Protein AF-A0AAD9CEV9-F1 (afdb_monomer_lite)

Structure (mmCIF, N/CA/C/O backbone):
data_AF-A0AAD9CEV9-F1
#
_entry.id   AF-A0AAD9CEV9-F1
#
loop_
_atom_site.group_PDB
_atom_site.id
_atom_site.type_symbol
_atom_site.label_atom_id
_atom_site.label_alt_id
_atom_site.label_comp_id
_atom_site.label_asym_id
_atom_site.label_entity_id
_atom_site.label_seq_id
_atom_site.pdbx_PDB_ins_code
_atom_site.Cartn_x
_atom_site.Cartn_y
_atom_site.Cartn_z
_atom_site.occupancy
_atom_site.B_iso_or_equiv
_atom_site.auth_seq_id
_atom_site.auth_comp_id
_atom_site.auth_asym_id
_atom_site.auth_atom_id
_atom_site.pdbx_PDB_model_num
ATOM 1 N N . MET A 1 1 ? -46.296 -20.263 58.937 1.00 62.56 1 MET A N 1
ATOM 2 C CA . MET A 1 1 ? -46.284 -18.843 58.508 1.00 62.56 1 MET A CA 1
ATOM 3 C C . MET A 1 1 ? -44.926 -18.162 58.720 1.00 62.56 1 MET A C 1
ATOM 5 O O . MET A 1 1 ? -44.489 -17.453 57.826 1.00 62.56 1 MET A O 1
ATOM 9 N N . SER A 1 2 ? -44.220 -18.401 59.837 1.00 79.50 2 SER A N 1
ATOM 10 C CA . SER A 1 2 ? -42.884 -17.821 60.096 1.00 79.50 2 SER A CA 1
ATOM 11 C C . SER A 1 2 ? -41.770 -18.334 59.169 1.00 79.50 2 SER A C 1
ATOM 13 O O . SER A 1 2 ? -40.916 -17.547 58.775 1.00 79.50 2 SER A O 1
ATOM 15 N N . LEU A 1 3 ? -41.793 -19.620 58.792 1.00 87.88 3 LEU A N 1
ATOM 16 C CA . LEU A 1 3 ? -40.789 -20.231 57.905 1.00 87.88 3 LEU A CA 1
ATOM 17 C C . LEU A 1 3 ? -40.817 -19.615 56.494 1.00 87.88 3 LEU A C 1
ATOM 19 O O . LEU A 1 3 ? -39.802 -19.140 56.002 1.00 87.88 3 LEU A O 1
ATOM 23 N N . ILE A 1 4 ? -42.018 -19.500 55.920 1.00 89.75 4 ILE A N 1
ATOM 24 C CA . ILE A 1 4 ? -42.266 -18.912 54.592 1.00 89.75 4 ILE A CA 1
ATOM 25 C C . ILE A 1 4 ? -41.776 -17.457 54.527 1.00 89.75 4 ILE A C 1
ATOM 27 O O . ILE A 1 4 ? -41.160 -17.037 53.553 1.00 89.75 4 ILE A O 1
ATOM 31 N N . LEU A 1 5 ? -42.004 -16.670 55.586 1.00 89.75 5 LEU A N 1
ATOM 32 C CA . LEU A 1 5 ? -41.514 -15.288 55.663 1.00 89.75 5 LEU A CA 1
ATOM 33 C C . LEU A 1 5 ? -39.988 -15.192 55.777 1.00 89.75 5 LEU A C 1
ATOM 35 O O . LEU A 1 5 ? -39.426 -14.144 55.452 1.00 89.75 5 LEU A O 1
ATOM 39 N N . LYS A 1 6 ? -39.323 -16.237 56.278 1.00 92.44 6 LYS A N 1
ATOM 40 C CA . LYS A 1 6 ? -37.865 -16.303 56.378 1.00 92.44 6 LYS A CA 1
ATOM 41 C C . LYS A 1 6 ? -37.255 -16.651 55.020 1.00 92.44 6 LYS A C 1
ATOM 43 O O . LYS A 1 6 ? -36.423 -15.889 54.539 1.00 92.44 6 LYS A O 1
ATOM 48 N N . GLU A 1 7 ? -37.776 -17.685 54.363 1.00 92.94 7 GLU A N 1
ATOM 49 C CA . GLU A 1 7 ? -37.382 -18.092 53.007 1.00 92.94 7 GLU A CA 1
ATOM 50 C C . GLU A 1 7 ? -37.596 -16.968 51.985 1.00 92.94 7 GLU A C 1
ATOM 52 O O . GLU A 1 7 ? -36.703 -16.661 51.202 1.00 92.94 7 GLU A O 1
ATOM 57 N N . LEU A 1 8 ? -38.731 -16.259 52.041 1.00 92.00 8 LEU A N 1
ATOM 58 C CA . LEU A 1 8 ? -38.992 -15.116 51.157 1.00 92.00 8 LEU A CA 1
ATOM 59 C C . LEU A 1 8 ? -37.981 -13.973 51.363 1.00 92.00 8 LEU A C 1
ATOM 61 O O . LEU A 1 8 ? -37.654 -13.238 50.429 1.00 92.00 8 LEU A O 1
ATOM 65 N N . ARG A 1 9 ? -37.499 -13.795 52.598 1.00 92.31 9 ARG A N 1
ATOM 66 C CA . ARG A 1 9 ? -36.530 -12.752 52.956 1.00 92.31 9 ARG A CA 1
ATOM 67 C C . ARG A 1 9 ? -35.122 -13.124 52.497 1.00 92.31 9 ARG A C 1
ATOM 69 O O . ARG A 1 9 ? -34.417 -12.250 52.000 1.00 92.31 9 ARG A O 1
ATOM 76 N N . GLU A 1 10 ? -34.750 -14.394 52.634 1.00 93.19 10 GLU A N 1
ATOM 77 C CA . GLU A 1 10 ? -33.502 -14.957 52.105 1.00 93.19 10 GLU A CA 1
ATOM 78 C C . GLU A 1 10 ? -33.492 -14.888 50.576 1.00 93.19 10 GLU A C 1
ATOM 80 O O . GLU A 1 10 ? -32.616 -14.237 50.017 1.00 93.19 10 GLU A O 1
ATOM 85 N N . PHE A 1 11 ? -34.548 -15.354 49.905 1.00 94.06 11 PHE A N 1
ATOM 86 C CA . PHE A 1 11 ? -34.686 -15.257 48.450 1.00 94.06 11 PHE A CA 1
ATOM 87 C C . PHE A 1 11 ? -34.565 -13.817 47.932 1.00 94.06 11 PHE A C 1
ATOM 89 O O . PHE A 1 11 ? -33.874 -13.544 46.951 1.00 94.06 11 PHE A O 1
ATOM 96 N N . ARG A 1 12 ? -35.208 -12.851 48.605 1.00 94.38 12 ARG A N 1
ATOM 97 C CA . ARG A 1 12 ? -35.115 -11.434 48.219 1.00 94.38 12 ARG A CA 1
ATOM 98 C C . ARG A 1 12 ? -33.698 -10.880 48.416 1.00 94.38 12 ARG A C 1
ATOM 100 O O . ARG A 1 12 ? -33.264 -10.038 47.629 1.00 94.38 12 ARG A O 1
ATOM 107 N N . LYS A 1 13 ? -32.986 -11.330 49.453 1.00 94.44 13 LYS A N 1
ATOM 108 C CA . LYS A 1 13 ? -31.595 -10.945 49.718 1.00 94.44 13 LYS A CA 1
ATOM 109 C C . LYS A 1 13 ? -30.656 -11.528 48.661 1.00 94.44 13 LYS A C 1
ATOM 111 O O . LYS A 1 13 ? -29.861 -10.773 48.105 1.00 94.44 13 LYS A O 1
ATOM 116 N N . ASP A 1 14 ? -30.810 -12.808 48.345 1.00 94.81 14 ASP A N 1
ATOM 117 C CA . ASP A 1 14 ? -29.988 -13.523 47.368 1.00 94.81 14 ASP A CA 1
ATOM 118 C C . ASP A 1 14 ? -30.184 -12.948 45.962 1.00 94.81 14 ASP A C 1
ATOM 120 O O . ASP A 1 14 ? -29.207 -12.576 45.313 1.00 94.81 14 ASP A O 1
ATOM 124 N N . ASN A 1 15 ? -31.432 -12.715 45.539 1.00 95.56 15 ASN A N 1
ATOM 125 C CA . ASN A 1 15 ? -31.720 -12.018 44.280 1.00 95.56 15 ASN A CA 1
ATOM 126 C C . ASN A 1 15 ? -31.140 -10.601 44.256 1.00 95.56 15 ASN A C 1
ATOM 128 O O . ASN A 1 15 ? -30.597 -10.160 43.245 1.00 95.56 15 ASN A O 1
ATOM 132 N N . GLY A 1 16 ? -31.233 -9.865 45.367 1.00 96.00 16 GLY A N 1
ATOM 133 C CA . GLY A 1 16 ? -30.642 -8.533 45.473 1.00 96.00 16 GLY A CA 1
ATOM 134 C C . GLY A 1 16 ? -29.119 -8.548 45.323 1.00 96.00 16 GLY A C 1
ATOM 135 O O . GLY A 1 16 ? -28.544 -7.597 44.791 1.00 96.00 16 GLY A O 1
ATOM 136 N N . GLN A 1 17 ? -28.461 -9.618 45.768 1.00 96.12 17 GLN A N 1
ATOM 137 C CA . GLN A 1 17 ? -27.024 -9.806 45.621 1.00 96.12 17 GLN A CA 1
ATOM 138 C C . GLN A 1 17 ? -26.651 -10.217 44.193 1.00 96.12 17 GLN A C 1
ATOM 140 O O . GLN A 1 17 ? -25.784 -9.578 43.599 1.00 96.12 17 GLN A O 1
ATOM 145 N N . GLN A 1 18 ? -27.376 -11.168 43.601 1.00 96.38 18 GLN A N 1
ATOM 146 C CA . GLN A 1 18 ? -27.196 -11.569 42.203 1.00 96.38 18 GLN A CA 1
ATOM 147 C C . GLN A 1 18 ? -27.389 -10.393 41.238 1.00 96.38 18 GLN A C 1
ATOM 149 O O . GLN A 1 18 ? -26.570 -10.184 40.350 1.00 96.38 18 GLN A O 1
ATOM 154 N N . LEU A 1 19 ? -28.410 -9.552 41.441 1.00 96.75 19 LEU A N 1
ATOM 155 C CA . LEU A 1 19 ? -28.631 -8.362 40.611 1.00 96.75 19 LEU A CA 1
ATOM 156 C C . LEU A 1 19 ? -27.485 -7.346 40.713 1.00 96.75 19 LEU A C 1
ATOM 158 O O . LEU A 1 19 ? -27.136 -6.707 39.720 1.00 96.75 19 LEU A O 1
ATOM 162 N N . LYS A 1 20 ? -26.878 -7.187 41.896 1.00 96.88 20 LYS A N 1
ATOM 163 C CA . LYS A 1 20 ? -25.696 -6.323 42.066 1.00 96.88 20 LYS A CA 1
ATOM 164 C C . LYS A 1 20 ? -24.486 -6.880 41.325 1.00 96.88 20 LYS A C 1
ATOM 166 O O . LYS A 1 20 ? -23.736 -6.106 40.735 1.00 96.88 20 LYS A O 1
ATOM 171 N N . GLU A 1 21 ? -24.309 -8.193 41.354 1.00 97.25 21 GLU A N 1
ATOM 172 C CA . GLU A 1 21 ? -23.211 -8.875 40.678 1.00 97.25 21 GLU A CA 1
ATOM 173 C C . GLU A 1 21 ? -23.365 -8.810 39.155 1.00 97.25 21 GLU A C 1
ATOM 175 O O . GLU A 1 21 ? -22.443 -8.371 38.470 1.00 97.25 21 GLU A O 1
ATOM 180 N N . ILE A 1 22 ? -24.571 -9.065 38.639 1.00 97.25 22 ILE A N 1
ATOM 181 C CA . ILE A 1 22 ? -24.910 -8.867 37.223 1.00 97.25 22 ILE A CA 1
ATOM 182 C C . ILE A 1 22 ? -24.639 -7.419 36.803 1.00 97.25 22 ILE A C 1
ATOM 184 O O . ILE A 1 22 ? -23.994 -7.182 35.786 1.00 97.25 22 ILE A O 1
ATOM 188 N N . ARG A 1 23 ? -25.070 -6.429 37.597 1.00 97.69 23 ARG A N 1
ATOM 189 C CA . ARG A 1 23 ? -24.815 -5.011 37.292 1.00 97.69 23 ARG A CA 1
ATOM 190 C C . ARG A 1 23 ? -23.319 -4.694 37.236 1.00 97.69 23 ARG A C 1
ATOM 192 O O . ARG A 1 23 ? -22.896 -3.898 36.401 1.00 97.69 23 ARG A O 1
ATOM 199 N N . LYS A 1 24 ? -22.519 -5.299 38.116 1.00 97.69 24 LYS A N 1
ATOM 200 C CA . LYS A 1 24 ? -21.064 -5.128 38.130 1.00 97.69 24 LYS A CA 1
ATOM 201 C C . LYS A 1 24 ? -20.423 -5.717 36.873 1.00 97.69 24 LYS A C 1
ATOM 203 O O . LYS A 1 24 ? -19.608 -5.040 36.251 1.00 97.69 24 LYS A O 1
ATOM 208 N N . GLU A 1 25 ? -20.813 -6.927 36.482 1.00 97.50 25 GLU A N 1
ATOM 209 C CA . GLU A 1 25 ? -20.297 -7.569 35.269 1.00 97.50 25 GLU A CA 1
ATOM 210 C C . GLU A 1 25 ? -20.744 -6.841 33.996 1.00 97.50 25 GLU A C 1
ATOM 212 O O . GLU A 1 25 ? -19.933 -6.662 33.088 1.00 97.50 25 GLU A O 1
ATOM 217 N N . ILE A 1 26 ? -21.976 -6.321 33.949 1.00 98.00 26 ILE A N 1
ATOM 218 C CA . ILE A 1 26 ? -22.439 -5.458 32.850 1.00 98.00 26 ILE A CA 1
ATOM 219 C C . ILE A 1 26 ? -21.561 -4.212 32.747 1.00 98.00 26 ILE A C 1
ATOM 221 O O . ILE A 1 26 ? -21.052 -3.914 31.672 1.00 98.00 26 ILE A O 1
ATOM 225 N N . ASN A 1 27 ? -21.321 -3.511 33.857 1.00 97.88 27 ASN A N 1
ATOM 226 C CA . ASN A 1 27 ? -20.481 -2.313 33.843 1.00 97.88 27 ASN A CA 1
ATOM 227 C C . ASN A 1 27 ? -19.053 -2.625 33.381 1.00 97.88 27 ASN A C 1
ATOM 229 O O . ASN A 1 27 ? -18.510 -1.904 32.553 1.00 97.88 27 ASN A O 1
ATOM 233 N N . LYS A 1 28 ? -18.464 -3.719 33.874 1.00 97.94 28 LYS A N 1
ATOM 234 C CA . LYS A 1 28 ? -17.123 -4.156 33.472 1.00 97.94 28 LYS A CA 1
ATOM 235 C C . LYS A 1 28 ? -17.060 -4.481 31.980 1.00 97.94 28 LYS A C 1
ATOM 237 O O . LYS A 1 28 ? -16.103 -4.109 31.307 1.00 97.94 28 LYS A O 1
ATOM 242 N N . THR A 1 29 ? -18.072 -5.178 31.470 1.00 97.81 29 THR A N 1
ATOM 243 C CA . THR A 1 29 ? -18.182 -5.504 30.045 1.00 97.81 29 THR A CA 1
ATOM 244 C C . THR A 1 29 ? -18.325 -4.240 29.205 1.00 97.81 29 THR A C 1
ATOM 246 O O . THR A 1 29 ? -17.593 -4.087 28.235 1.00 97.81 29 THR A O 1
ATOM 249 N N . ASN A 1 30 ? -19.173 -3.298 29.621 1.00 98.00 30 ASN A N 1
ATOM 250 C CA . ASN A 1 30 ? -19.362 -2.025 28.925 1.00 98.00 30 ASN A CA 1
ATOM 251 C C . ASN A 1 30 ? -18.071 -1.203 28.859 1.00 98.00 30 ASN A C 1
ATOM 253 O O . ASN A 1 30 ? -17.765 -0.649 27.810 1.00 98.00 30 ASN A O 1
ATOM 257 N N . THR A 1 31 ? -17.285 -1.152 29.940 1.00 97.88 31 THR A N 1
ATOM 258 C CA . THR A 1 31 ? -15.985 -0.465 29.923 1.00 97.88 31 THR A CA 1
ATOM 259 C C . THR A 1 31 ? -15.031 -1.100 28.915 1.00 97.88 31 THR A C 1
ATOM 261 O O . THR A 1 31 ? -14.432 -0.392 28.115 1.00 97.88 31 THR A O 1
ATOM 264 N N . ARG A 1 32 ? -14.938 -2.435 28.894 1.00 97.94 32 ARG A N 1
ATOM 265 C CA . ARG A 1 32 ? -14.084 -3.154 27.935 1.00 97.94 32 ARG A CA 1
ATOM 266 C C . ARG A 1 32 ? -14.530 -2.959 26.487 1.00 97.94 32 ARG A C 1
ATOM 268 O O . ARG A 1 32 ? -13.683 -2.903 25.605 1.00 97.94 32 ARG A O 1
ATOM 275 N N . ILE A 1 33 ? -15.840 -2.891 26.246 1.00 98.25 33 ILE A N 1
ATOM 276 C CA . ILE A 1 33 ? -16.390 -2.613 24.914 1.00 98.25 33 ILE A CA 1
ATOM 277 C C . ILE A 1 33 ? -16.008 -1.198 24.484 1.00 98.25 33 ILE A C 1
ATOM 279 O O . ILE A 1 33 ? -15.449 -1.049 23.408 1.00 98.25 33 ILE A O 1
ATOM 283 N N . ALA A 1 34 ? -16.202 -0.193 25.340 1.00 98.12 34 ALA A N 1
ATOM 284 C CA . ALA A 1 34 ? -15.841 1.187 25.020 1.00 98.12 34 ALA A CA 1
ATOM 285 C C . ALA A 1 34 ? -14.335 1.351 24.730 1.00 98.12 34 ALA A C 1
ATOM 287 O O . ALA A 1 34 ? -13.946 2.072 23.815 1.00 98.12 34 ALA A O 1
ATOM 288 N N . GLU A 1 35 ? -13.475 0.656 25.481 1.00 97.94 35 GLU A N 1
ATOM 289 C CA . GLU A 1 35 ? -12.031 0.626 25.215 1.00 97.94 35 GLU A CA 1
ATOM 290 C C . GLU A 1 35 ? -11.707 -0.015 23.857 1.00 97.94 35 GLU A C 1
ATOM 292 O O . GLU A 1 35 ? -10.877 0.508 23.113 1.00 97.94 35 GLU A O 1
ATOM 297 N N . ALA A 1 36 ? -12.364 -1.130 23.523 1.00 98.06 36 ALA A N 1
ATOM 298 C CA . ALA A 1 36 ? -12.179 -1.806 22.243 1.00 98.06 36 ALA A CA 1
ATOM 299 C C . ALA A 1 36 ? -12.676 -0.951 21.067 1.00 98.06 36 ALA A C 1
ATOM 301 O O . ALA A 1 36 ? -11.979 -0.846 20.064 1.00 98.06 36 ALA A O 1
ATOM 302 N N . GLU A 1 37 ? -13.835 -0.303 21.204 1.00 98.12 37 GLU A N 1
ATOM 303 C CA . GLU A 1 37 ? -14.384 0.622 20.206 1.00 98.12 37 GLU A CA 1
ATOM 304 C C . GLU A 1 37 ? -13.421 1.786 19.941 1.00 98.12 37 GLU A C 1
ATOM 306 O O . GLU A 1 37 ? -13.113 2.066 18.786 1.00 98.12 37 GLU A O 1
ATOM 311 N N . GLY A 1 38 ? -12.849 2.391 20.989 1.00 98.00 38 GLY A N 1
ATOM 312 C CA . GLY A 1 38 ? -11.865 3.465 20.823 1.00 98.00 38 GLY A CA 1
ATOM 313 C C . GLY A 1 38 ? -10.562 3.009 20.151 1.00 98.00 38 GLY A C 1
ATOM 314 O O . GLY A 1 38 ? -9.970 3.749 19.366 1.00 98.00 38 GLY A O 1
ATOM 315 N N . GLN A 1 39 ? -10.107 1.780 20.418 1.00 97.50 39 GLN A N 1
ATOM 316 C CA . GLN A 1 39 ? -8.949 1.209 19.716 1.00 97.50 39 GLN A CA 1
ATOM 317 C C . GLN A 1 39 ? -9.243 0.929 18.239 1.00 97.50 39 GLN A C 1
ATOM 319 O O . GLN A 1 39 ? -8.371 1.150 17.395 1.00 97.50 39 GLN A O 1
ATOM 324 N N . ILE A 1 40 ? -10.449 0.449 17.928 1.00 98.19 40 ILE A N 1
ATOM 325 C CA . ILE A 1 40 ? -10.894 0.213 16.553 1.00 98.19 40 ILE A CA 1
ATOM 326 C C . ILE A 1 40 ? -10.931 1.537 15.793 1.00 98.19 40 ILE A C 1
ATOM 328 O O . ILE A 1 40 ? -10.268 1.639 14.768 1.00 98.19 40 ILE A O 1
ATOM 332 N N . GLU A 1 41 ? -11.576 2.570 16.337 1.00 98.12 41 GLU A N 1
ATOM 333 C CA . GLU A 1 41 ? -11.668 3.894 15.704 1.00 98.12 41 GLU A CA 1
ATOM 334 C C . GLU A 1 41 ? -10.282 4.495 15.405 1.00 98.12 41 GLU A C 1
ATOM 336 O O . GLU A 1 41 ? -10.014 4.988 14.303 1.00 98.12 41 GLU A O 1
ATOM 341 N N . ALA A 1 42 ? -9.354 4.404 16.364 1.00 97.50 42 ALA A N 1
ATOM 342 C CA . ALA A 1 42 ? -7.983 4.870 16.172 1.00 97.50 42 ALA A CA 1
ATOM 343 C C . ALA A 1 42 ? -7.250 4.087 15.069 1.00 97.50 42 ALA A C 1
ATOM 345 O O . ALA A 1 42 ? -6.508 4.674 14.277 1.00 97.50 42 ALA A O 1
ATOM 346 N N . THR A 1 43 ? -7.459 2.769 15.012 1.00 97.81 43 THR A N 1
ATOM 347 C CA . THR A 1 43 ? -6.842 1.895 14.006 1.00 97.81 43 THR A CA 1
ATOM 348 C C . THR A 1 43 ? -7.427 2.146 12.620 1.00 97.81 43 THR A C 1
ATOM 350 O O . THR A 1 43 ? -6.672 2.223 11.656 1.00 97.81 43 THR A O 1
ATOM 353 N N . GLU A 1 44 ? -8.742 2.325 12.513 1.00 98.06 44 GLU A N 1
ATOM 354 C CA . GLU A 1 44 ? -9.435 2.652 11.263 1.00 98.06 44 GLU A CA 1
ATOM 355 C C . GLU A 1 44 ? -8.971 4.000 10.707 1.00 98.06 44 GLU A C 1
ATOM 357 O O . GLU A 1 44 ? -8.650 4.101 9.525 1.00 98.06 44 GLU A O 1
ATOM 362 N N . THR A 1 45 ? -8.822 5.009 11.570 1.00 97.75 45 THR A N 1
ATOM 363 C CA . THR A 1 45 ? -8.289 6.321 11.169 1.00 97.75 45 THR A CA 1
ATOM 364 C C . THR A 1 45 ? -6.872 6.199 10.604 1.00 97.75 45 THR A C 1
ATOM 366 O O . THR A 1 45 ? -6.558 6.759 9.555 1.00 97.75 45 THR A O 1
ATOM 369 N N . TRP A 1 46 ? -6.004 5.442 11.281 1.00 97.81 46 TRP A N 1
ATOM 370 C CA . TRP A 1 46 ? -4.640 5.195 10.808 1.00 97.81 46 TRP A CA 1
ATOM 371 C C . TRP A 1 46 ? -4.603 4.409 9.501 1.00 97.81 46 TRP A C 1
ATOM 373 O O . TRP A 1 46 ? -3.786 4.711 8.631 1.00 97.81 46 TRP A O 1
ATOM 383 N N . LEU A 1 47 ? -5.476 3.410 9.363 1.00 98.19 47 LEU A N 1
ATOM 384 C CA . LEU A 1 47 ? -5.580 2.605 8.155 1.00 98.19 47 LEU A CA 1
ATOM 385 C C . LEU A 1 47 ? -5.986 3.471 6.964 1.00 98.19 47 LEU A C 1
ATOM 387 O O . LEU A 1 47 ? -5.344 3.385 5.924 1.00 98.19 47 LEU A O 1
ATOM 391 N N . GLN A 1 48 ? -6.967 4.355 7.137 1.00 97.88 48 GLN A N 1
ATOM 392 C CA . GLN A 1 48 ? -7.409 5.254 6.076 1.00 97.88 48 GLN A CA 1
ATOM 393 C C . GLN A 1 48 ? -6.281 6.184 5.603 1.00 97.88 48 GLN A C 1
ATOM 395 O O . GLN A 1 48 ? -6.033 6.298 4.404 1.00 97.88 48 GLN A O 1
ATOM 400 N N . VAL A 1 49 ? -5.528 6.781 6.533 1.00 97.88 49 VAL A N 1
ATOM 401 C CA . VAL A 1 49 ? -4.356 7.611 6.191 1.00 97.88 49 VAL A CA 1
ATOM 402 C C . VAL A 1 49 ? -3.285 6.793 5.461 1.00 97.88 49 VAL A C 1
ATOM 404 O O . VAL A 1 49 ? -2.670 7.272 4.506 1.00 97.88 49 VAL A O 1
ATOM 407 N N . ALA A 1 50 ? -3.050 5.551 5.890 1.00 97.88 50 ALA A N 1
ATOM 408 C CA . ALA A 1 50 ? -2.090 4.670 5.237 1.00 97.88 50 ALA A CA 1
ATOM 409 C C . ALA A 1 50 ? -2.535 4.286 3.815 1.00 97.88 50 ALA A C 1
ATOM 411 O O . ALA A 1 50 ? -1.709 4.281 2.903 1.00 97.88 50 ALA A O 1
ATOM 412 N N . GLU A 1 51 ? -3.821 3.997 3.607 1.00 98.12 51 GLU A N 1
ATOM 413 C CA . GLU A 1 51 ? -4.389 3.685 2.292 1.00 98.12 51 GLU A CA 1
ATOM 414 C 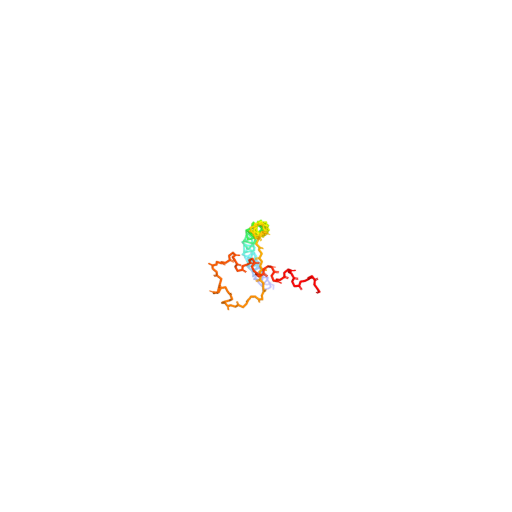C . GLU A 1 51 ? -4.276 4.864 1.320 1.00 98.12 51 GLU A C 1
ATOM 416 O O . GLU A 1 51 ? -3.885 4.674 0.162 1.00 98.12 51 GLU A O 1
ATOM 421 N N . GLU A 1 52 ? -4.547 6.085 1.786 1.00 98.12 52 GLU A N 1
ATOM 422 C CA . GLU A 1 52 ? -4.366 7.308 0.997 1.00 98.12 52 GLU A CA 1
ATOM 423 C C . GLU A 1 52 ? -2.899 7.476 0.577 1.00 98.12 52 GLU A C 1
ATOM 425 O O . GLU A 1 52 ? -2.604 7.597 -0.615 1.00 98.12 52 GLU A O 1
ATOM 430 N N . ALA A 1 53 ? -1.962 7.363 1.523 1.00 98.06 53 ALA A N 1
ATOM 431 C CA . ALA A 1 53 ? -0.533 7.476 1.238 1.00 98.06 53 ALA A CA 1
ATOM 432 C C . ALA A 1 53 ? -0.039 6.399 0.255 1.00 98.06 53 ALA A C 1
ATOM 434 O O . ALA A 1 53 ? 0.724 6.692 -0.667 1.00 98.06 53 ALA A O 1
ATOM 435 N N . VAL A 1 54 ? -0.481 5.147 0.414 1.00 98.38 54 VAL A N 1
ATOM 436 C CA . VAL A 1 54 ? -0.134 4.055 -0.511 1.00 98.38 54 VAL A CA 1
ATOM 437 C C . VAL A 1 54 ? -0.677 4.332 -1.911 1.00 98.38 54 VAL A C 1
ATOM 439 O O . VAL A 1 54 ? 0.019 4.090 -2.899 1.00 98.38 54 VAL A O 1
ATOM 442 N N . THR A 1 55 ? -1.890 4.873 -2.010 1.00 98.38 55 THR A N 1
ATOM 443 C CA . THR A 1 55 ? -2.504 5.226 -3.293 1.00 98.38 55 THR A CA 1
ATOM 444 C C . THR A 1 55 ? -1.709 6.317 -4.009 1.00 98.38 55 THR A C 1
ATOM 446 O O . THR A 1 55 ? -1.405 6.176 -5.197 1.00 98.38 55 THR A O 1
ATOM 449 N N . GLU A 1 56 ? -1.310 7.371 -3.297 1.00 98.25 56 GLU A N 1
ATOM 450 C CA . GLU A 1 56 ? -0.473 8.443 -3.851 1.00 98.25 56 GLU A CA 1
ATOM 451 C C . GLU A 1 56 ? 0.898 7.925 -4.303 1.00 98.25 56 GLU A C 1
ATOM 453 O O . GLU A 1 56 ? 1.360 8.239 -5.406 1.00 98.25 56 GLU A O 1
ATOM 458 N N . LEU A 1 57 ? 1.537 7.077 -3.491 1.00 98.38 57 LEU A N 1
ATOM 459 C CA . LEU A 1 57 ? 2.822 6.469 -3.833 1.00 98.38 57 LEU A CA 1
ATOM 460 C C . LEU A 1 57 ? 2.725 5.592 -5.085 1.00 98.38 57 LEU A C 1
ATOM 462 O O . LEU A 1 57 ? 3.612 5.650 -5.938 1.00 98.38 57 LEU A O 1
ATOM 466 N N . LEU A 1 58 ? 1.647 4.820 -5.232 1.00 98.44 58 LEU A N 1
ATOM 467 C CA . LEU A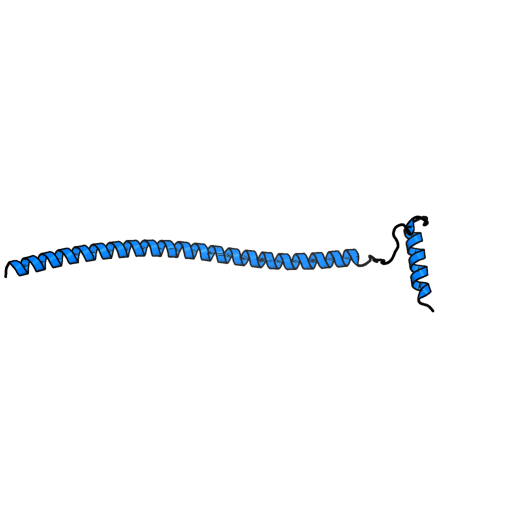 1 58 ? 1.432 3.983 -6.409 1.00 98.44 58 LEU A CA 1
ATOM 468 C C . LEU A 1 58 ? 1.266 4.831 -7.677 1.00 98.44 58 LEU A C 1
ATOM 470 O O . LEU A 1 58 ? 1.860 4.525 -8.712 1.00 98.44 58 LEU A O 1
ATOM 474 N N . GLN A 1 59 ? 0.504 5.924 -7.599 1.00 98.12 59 GLN A N 1
ATOM 475 C CA . GLN A 1 59 ? 0.348 6.855 -8.719 1.00 98.12 59 GLN A CA 1
ATOM 476 C C . GLN A 1 59 ? 1.684 7.489 -9.115 1.00 98.12 59 GLN A C 1
ATOM 478 O O . GLN A 1 59 ? 2.014 7.558 -10.304 1.00 98.12 59 GLN A O 1
ATOM 483 N N . LEU A 1 60 ? 2.482 7.905 -8.127 1.00 98.31 60 LEU A N 1
ATOM 484 C CA . LEU A 1 60 ? 3.812 8.451 -8.368 1.00 98.31 60 LEU A CA 1
ATOM 485 C C . LEU A 1 60 ? 4.735 7.413 -9.015 1.00 98.31 60 LEU A C 1
ATOM 487 O O . LEU A 1 60 ? 5.449 7.741 -9.962 1.00 98.31 60 LEU A O 1
ATOM 491 N N . GLN A 1 61 ? 4.699 6.164 -8.551 1.00 98.38 61 GLN A N 1
ATOM 492 C CA . GLN A 1 61 ? 5.495 5.082 -9.123 1.00 98.38 61 GLN A CA 1
ATOM 493 C C . GLN A 1 61 ? 5.154 4.855 -10.599 1.00 98.38 61 GLN A C 1
ATOM 495 O O . GLN A 1 61 ? 6.062 4.817 -11.426 1.00 98.38 61 GLN A O 1
ATOM 500 N N . VAL A 1 62 ? 3.866 4.768 -10.947 1.00 98.25 62 VAL A N 1
ATOM 501 C CA . VAL A 1 62 ? 3.421 4.617 -12.344 1.00 98.25 62 VAL A CA 1
ATOM 502 C C . VAL A 1 62 ? 3.902 5.789 -13.202 1.00 98.25 62 VAL A C 1
ATOM 504 O O . VAL A 1 62 ? 4.386 5.594 -14.317 1.00 98.25 62 VAL A O 1
ATOM 507 N N . HIS A 1 63 ? 3.810 7.014 -12.682 1.00 98.06 63 HIS A N 1
ATOM 508 C CA . HIS A 1 63 ? 4.279 8.199 -13.394 1.00 98.06 63 HIS A CA 1
ATOM 509 C C . HIS A 1 63 ? 5.797 8.177 -13.635 1.00 98.06 63 HIS A C 1
ATOM 511 O O . HIS A 1 63 ? 6.261 8.490 -14.735 1.00 98.06 63 HIS A O 1
ATOM 517 N N . LEU A 1 64 ? 6.576 7.809 -12.616 1.00 98.19 64 LEU A N 1
ATOM 518 C CA . LEU A 1 64 ? 8.031 7.727 -12.714 1.00 98.19 64 LEU A CA 1
ATOM 519 C C . LEU A 1 64 ? 8.470 6.625 -13.676 1.00 98.19 64 LEU A C 1
ATOM 521 O O . LEU A 1 64 ? 9.373 6.863 -14.474 1.00 98.19 64 LEU A O 1
ATOM 525 N N . ASP A 1 65 ? 7.812 5.469 -13.652 1.00 98.12 65 ASP A N 1
ATOM 526 C CA . ASP A 1 65 ? 8.108 4.361 -14.559 1.00 98.12 65 ASP A CA 1
ATOM 527 C C . ASP A 1 65 ? 7.843 4.747 -16.023 1.00 98.12 65 ASP A C 1
ATOM 529 O O . ASP A 1 65 ? 8.710 4.599 -16.885 1.00 98.12 65 ASP A O 1
ATOM 533 N N . ALA A 1 66 ? 6.704 5.393 -16.297 1.00 97.62 66 ALA A N 1
ATOM 534 C CA . ALA A 1 66 ? 6.402 5.924 -17.626 1.00 97.62 66 ALA A CA 1
ATOM 535 C C . ALA A 1 66 ? 7.455 6.942 -18.100 1.00 97.62 66 ALA A C 1
ATOM 537 O O . ALA A 1 66 ? 7.872 6.926 -19.262 1.00 97.62 66 ALA A O 1
ATOM 538 N N . LYS A 1 67 ? 7.921 7.815 -17.198 1.00 97.56 67 LYS A N 1
ATOM 539 C CA . LYS A 1 67 ? 8.973 8.793 -17.498 1.00 97.56 67 LYS A CA 1
ATOM 540 C C . LYS A 1 67 ? 10.317 8.120 -17.775 1.00 97.56 67 LYS A C 1
ATOM 542 O O . LYS A 1 67 ? 11.013 8.536 -18.698 1.00 97.56 67 LYS A O 1
ATOM 547 N N . LEU A 1 68 ? 10.685 7.098 -17.003 1.00 97.19 68 LEU A N 1
ATOM 548 C CA . LEU A 1 68 ? 11.907 6.326 -17.232 1.00 97.19 68 LEU A CA 1
ATOM 549 C C . LEU A 1 68 ? 11.856 5.611 -18.580 1.00 97.19 68 LEU A C 1
ATOM 551 O O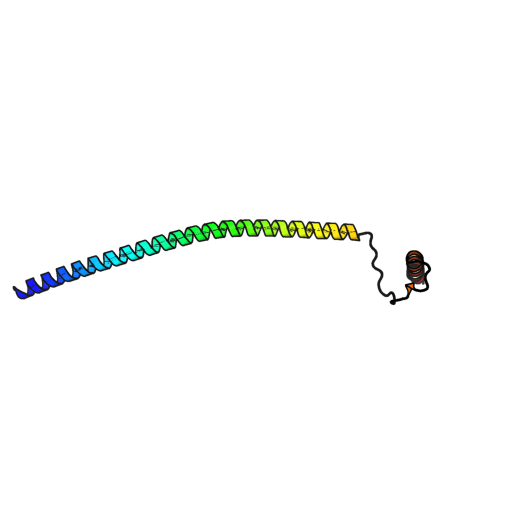 . LEU A 1 68 ? 12.807 5.718 -19.349 1.00 97.19 68 LEU A O 1
ATOM 555 N N . MET A 1 69 ? 10.733 4.974 -18.913 1.00 95.94 69 MET A N 1
ATOM 556 C CA . MET A 1 69 ? 10.573 4.278 -20.188 1.00 95.94 69 MET A CA 1
ATOM 557 C C . MET A 1 69 ? 10.668 5.234 -21.389 1.00 95.94 69 MET A C 1
ATOM 559 O O . MET A 1 69 ? 11.315 4.908 -22.386 1.00 95.94 69 MET A O 1
ATOM 563 N N . ASP A 1 70 ? 10.096 6.439 -21.295 1.00 96.06 70 ASP A N 1
ATOM 564 C CA . ASP A 1 70 ? 10.253 7.473 -22.328 1.00 96.06 70 ASP A CA 1
ATOM 565 C C . ASP A 1 70 ? 11.708 7.957 -22.439 1.00 96.06 70 ASP A C 1
ATOM 567 O O . ASP A 1 70 ? 12.237 8.074 -23.546 1.00 96.06 70 ASP A O 1
ATOM 571 N N . LEU A 1 71 ? 12.391 8.189 -21.314 1.00 94.88 71 LEU A N 1
ATOM 572 C CA . LEU A 1 71 ? 13.798 8.599 -21.311 1.00 94.88 71 LEU A CA 1
ATOM 573 C C . LEU A 1 71 ? 14.714 7.524 -21.904 1.00 94.88 71 LEU A C 1
ATOM 575 O O . LEU A 1 71 ? 15.557 7.847 -22.743 1.00 94.88 71 LEU A O 1
ATOM 579 N N . GLU A 1 72 ? 14.535 6.258 -21.530 1.00 93.69 72 GLU A N 1
ATOM 580 C CA . GLU A 1 72 ? 15.280 5.145 -22.119 1.00 93.69 72 GLU A CA 1
ATOM 581 C C . GLU A 1 72 ? 14.991 5.011 -23.614 1.00 93.69 72 GLU A C 1
ATOM 583 O O . GLU A 1 72 ? 15.918 4.869 -24.418 1.00 93.69 72 GLU A O 1
ATOM 588 N N . GLY A 1 73 ? 13.717 5.112 -24.000 1.00 92.69 73 GLY A N 1
ATOM 589 C CA . GLY A 1 73 ? 13.291 5.068 -25.393 1.00 92.69 73 GLY A CA 1
ATOM 590 C C . GLY A 1 73 ? 13.913 6.188 -26.227 1.00 92.69 73 GLY A C 1
ATOM 591 O O . GLY A 1 73 ? 14.375 5.941 -27.339 1.00 92.69 73 GLY A O 1
ATOM 592 N N . ARG A 1 74 ? 13.983 7.415 -25.697 1.00 92.06 74 ARG A N 1
ATOM 593 C CA . ARG A 1 74 ? 14.645 8.554 -26.357 1.00 92.06 74 ARG A CA 1
ATOM 594 C C . ARG A 1 74 ? 16.155 8.383 -26.414 1.00 92.06 74 ARG A C 1
ATOM 596 O O . ARG A 1 74 ? 16.732 8.593 -27.473 1.00 92.06 74 ARG A O 1
ATOM 603 N N . SER A 1 75 ? 16.779 7.966 -25.314 1.00 92.19 75 SER A N 1
ATOM 604 C CA . SER A 1 75 ? 18.229 7.763 -25.244 1.00 92.19 75 SER A CA 1
ATOM 605 C C . SER A 1 75 ? 18.711 6.681 -26.208 1.00 92.19 75 SER A C 1
ATOM 607 O O . SER A 1 75 ? 19.825 6.779 -26.712 1.00 92.19 75 SER A O 1
ATOM 609 N N . ARG A 1 76 ? 17.894 5.654 -26.463 1.00 91.75 76 ARG A N 1
ATOM 610 C CA . ARG A 1 76 ? 18.226 4.551 -27.374 1.00 91.75 76 ARG A CA 1
ATOM 611 C C . ARG A 1 76 ? 17.645 4.716 -28.774 1.00 91.75 76 ARG A C 1
ATOM 613 O O . ARG A 1 76 ? 17.867 3.842 -29.604 1.00 91.75 76 ARG A O 1
ATOM 620 N N . ARG A 1 77 ? 16.914 5.800 -29.054 1.00 90.69 77 ARG A N 1
ATOM 621 C CA . ARG A 1 77 ? 16.194 5.992 -30.325 1.00 90.69 77 ARG A CA 1
ATOM 622 C C . ARG A 1 77 ? 17.114 5.939 -31.541 1.00 90.69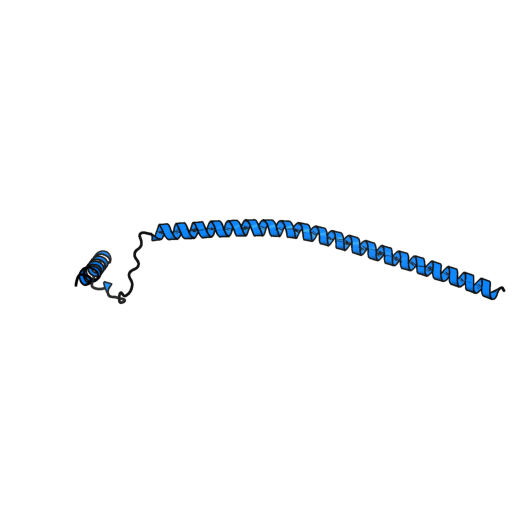 77 ARG A C 1
ATOM 624 O O . ARG A 1 77 ? 16.705 5.455 -32.589 1.00 90.69 77 ARG A O 1
ATOM 631 N N . GLU A 1 78 ? 18.333 6.438 -31.389 1.00 88.00 78 GLU A N 1
ATOM 632 C CA . GLU A 1 78 ? 19.335 6.487 -32.456 1.00 88.00 78 GLU A CA 1
ATOM 633 C C . GLU A 1 78 ? 20.277 5.273 -32.443 1.00 88.00 78 GLU A C 1
ATOM 635 O O . GLU A 1 78 ? 21.130 5.136 -33.317 1.00 88.00 78 GLU A O 1
ATOM 640 N N . ASN A 1 79 ? 20.117 4.357 -31.483 1.00 90.38 79 ASN A N 1
ATOM 641 C CA . ASN A 1 79 ? 20.961 3.175 -31.385 1.00 90.38 79 ASN A CA 1
ATOM 642 C C . ASN A 1 79 ? 20.438 2.073 -32.311 1.00 90.38 79 ASN A C 1
ATOM 644 O O . ASN A 1 79 ? 19.269 1.692 -32.256 1.00 90.38 79 ASN A O 1
ATOM 648 N N . ILE A 1 80 ? 21.335 1.492 -33.106 1.00 86.88 80 ILE A N 1
ATOM 649 C CA . ILE A 1 80 ? 21.042 0.343 -33.968 1.00 86.88 80 ILE A CA 1
ATOM 650 C C . ILE A 1 80 ? 21.587 -0.922 -33.303 1.00 86.88 80 ILE A C 1
ATOM 652 O O . ILE A 1 80 ? 22.728 -0.949 -32.842 1.00 86.88 80 ILE A O 1
ATOM 656 N N . ARG A 1 81 ? 20.777 -1.986 -33.257 1.00 88.75 81 ARG A N 1
ATOM 657 C CA . ARG A 1 81 ? 21.182 -3.301 -32.740 1.00 88.75 81 ARG A CA 1
ATOM 658 C C . ARG A 1 81 ? 21.324 -4.280 -33.902 1.00 88.75 81 ARG A C 1
ATOM 660 O O . ARG A 1 81 ? 20.348 -4.571 -34.588 1.00 88.75 81 ARG A O 1
ATOM 667 N N . ILE A 1 82 ? 22.543 -4.759 -34.129 1.00 87.75 82 ILE A N 1
ATOM 668 C CA . ILE A 1 82 ? 22.879 -5.672 -35.227 1.00 87.75 82 ILE A CA 1
ATOM 669 C C . ILE A 1 82 ? 23.005 -7.086 -34.651 1.00 87.75 82 ILE A C 1
ATOM 671 O O . ILE A 1 82 ? 23.728 -7.303 -33.681 1.00 87.75 82 ILE A O 1
ATOM 675 N N . HIS A 1 83 ? 22.274 -8.041 -35.225 1.00 89.19 83 HIS A N 1
ATOM 676 C CA . HIS A 1 83 ? 22.227 -9.434 -34.772 1.00 89.19 83 HIS A CA 1
ATOM 677 C C . HIS A 1 83 ? 22.841 -10.374 -35.818 1.00 89.19 83 HIS A C 1
ATOM 679 O O . HIS A 1 83 ? 22.821 -10.072 -37.007 1.00 89.19 83 HIS A O 1
ATOM 685 N N . GLY A 1 84 ? 23.349 -11.532 -35.378 1.00 87.69 84 GLY A N 1
ATOM 686 C CA . GLY A 1 84 ? 23.904 -12.561 -36.273 1.00 87.69 84 GLY A CA 1
ATOM 687 C C . GLY A 1 84 ? 25.385 -12.389 -36.626 1.00 87.69 84 GLY A C 1
ATOM 688 O O . GLY A 1 84 ? 25.893 -13.107 -37.482 1.00 87.69 84 GLY A O 1
ATOM 689 N N . VAL A 1 85 ? 26.087 -11.472 -35.958 1.00 88.31 85 VAL A N 1
ATOM 690 C CA . VAL A 1 85 ? 27.536 -11.289 -36.106 1.00 88.31 85 VAL A CA 1
ATOM 691 C C . VAL A 1 85 ? 28.266 -12.361 -35.295 1.00 88.31 85 VAL A C 1
ATOM 693 O O . VAL A 1 85 ? 27.965 -12.551 -34.117 1.00 88.31 85 VAL A O 1
ATOM 696 N N . LYS A 1 86 ? 29.206 -13.082 -35.920 1.00 90.00 86 LYS A N 1
ATOM 697 C CA . LYS A 1 86 ? 30.064 -14.040 -35.206 1.00 90.00 86 LYS A CA 1
ATOM 698 C C . LYS A 1 86 ? 31.031 -13.291 -34.289 1.00 90.00 86 LYS A C 1
ATOM 700 O O . LYS A 1 86 ? 31.599 -12.278 -34.685 1.00 90.00 86 LYS A O 1
ATOM 705 N N . GLU A 1 87 ? 31.241 -13.820 -33.091 1.00 88.94 87 GLU A N 1
ATOM 706 C CA . GLU A 1 87 ? 32.230 -13.294 -32.147 1.00 88.94 87 GLU A CA 1
ATOM 707 C C . GLU A 1 87 ? 33.642 -13.340 -32.765 1.00 88.94 87 GLU A C 1
ATOM 709 O O . GLU A 1 87 ? 33.990 -14.315 -33.434 1.00 88.94 87 GLU A O 1
ATOM 714 N N . GLY A 1 88 ? 34.418 -12.262 -32.607 1.00 86.19 88 GLY A N 1
ATOM 715 C CA . GLY A 1 88 ? 35.750 -12.104 -33.217 1.00 86.19 88 GLY A CA 1
ATOM 716 C C . GLY A 1 88 ? 35.755 -11.719 -34.705 1.00 86.19 88 GLY A C 1
ATOM 717 O O . GLY A 1 88 ? 36.816 -11.563 -35.300 1.00 86.19 88 GLY A O 1
ATOM 718 N N . ALA A 1 89 ? 34.593 -11.523 -35.346 1.00 85.00 89 ALA A N 1
ATOM 719 C CA . ALA A 1 89 ? 34.539 -11.100 -36.754 1.00 85.00 89 ALA A CA 1
ATOM 720 C C . ALA A 1 89 ? 35.153 -9.705 -37.006 1.00 85.00 89 ALA A C 1
ATOM 722 O O . ALA A 1 89 ? 35.522 -9.380 -38.135 1.00 85.00 89 ALA A O 1
ATOM 723 N N . GLU A 1 90 ? 35.278 -8.896 -35.956 1.00 86.31 90 GLU A N 1
ATOM 724 C CA . GLU A 1 90 ? 35.885 -7.565 -35.973 1.00 86.31 90 GLU A CA 1
ATOM 725 C C . GLU A 1 90 ? 37.422 -7.576 -35.940 1.00 86.31 90 GLU A C 1
ATOM 727 O O . GLU A 1 90 ? 38.022 -6.573 -36.321 1.00 86.31 90 GLU A O 1
ATOM 732 N N . ASP A 1 91 ? 38.064 -8.695 -35.574 1.00 86.62 91 ASP A N 1
ATOM 733 C CA . ASP A 1 91 ? 39.516 -8.783 -35.317 1.00 86.62 91 ASP A CA 1
ATOM 734 C C . ASP A 1 91 ? 40.378 -8.396 -36.530 1.00 86.62 91 ASP A C 1
ATOM 736 O O . ASP A 1 91 ? 41.487 -7.882 -36.390 1.00 86.62 91 ASP A O 1
ATOM 740 N N . ASN A 1 92 ? 39.857 -8.617 -37.739 1.00 82.62 92 ASN A N 1
ATOM 741 C CA . ASN A 1 92 ? 40.543 -8.295 -38.992 1.00 82.62 92 ASN A CA 1
ATOM 742 C C . ASN A 1 92 ? 40.260 -6.868 -39.491 1.00 82.62 92 ASN A C 1
ATOM 744 O O . ASN A 1 92 ? 40.764 -6.475 -40.545 1.00 82.62 92 ASN A O 1
ATOM 748 N N . SER A 1 93 ? 39.436 -6.096 -38.776 1.00 86.75 93 SER A N 1
ATOM 749 C CA . SER A 1 93 ? 39.062 -4.740 -39.170 1.00 86.75 93 SER A CA 1
ATOM 750 C C . SER A 1 93 ? 39.940 -3.692 -38.478 1.00 86.75 93 SER A C 1
ATOM 752 O O . SER A 1 93 ? 40.152 -3.765 -37.271 1.00 86.75 93 SER A O 1
ATOM 754 N N . PRO A 1 94 ? 40.400 -2.646 -39.193 1.00 88.69 94 PRO A N 1
ATOM 755 C CA . PRO A 1 94 ? 41.227 -1.587 -38.602 1.00 88.69 94 PRO A CA 1
ATOM 756 C C . PRO A 1 94 ? 40.517 -0.775 -37.509 1.00 88.69 94 PRO A C 1
ATOM 758 O O . PRO A 1 94 ? 41.165 -0.152 -36.672 1.00 88.69 94 PRO A O 1
ATOM 761 N N . SER A 1 95 ? 39.184 -0.721 -37.553 1.00 92.38 95 SER A N 1
ATOM 762 C CA . SER A 1 95 ? 38.346 -0.059 -36.556 1.00 92.38 95 SER A CA 1
ATOM 763 C C . SER A 1 95 ? 36.915 -0.598 -36.601 1.00 92.38 95 SER A C 1
ATOM 765 O O . SER A 1 95 ? 36.470 -1.111 -37.632 1.00 92.38 95 SER A O 1
ATOM 767 N N . MET A 1 96 ? 36.161 -0.395 -35.516 1.00 89.06 96 MET A N 1
ATOM 768 C CA . MET A 1 96 ? 34.737 -0.744 -35.444 1.00 89.06 96 MET A CA 1
ATOM 769 C C . MET A 1 96 ? 33.898 -0.016 -36.508 1.00 89.06 96 MET A C 1
ATOM 771 O O . MET A 1 96 ? 32.980 -0.597 -37.075 1.00 89.06 96 MET A O 1
ATOM 775 N N . GLY A 1 97 ? 34.228 1.241 -36.830 1.00 90.88 97 GLY A N 1
ATOM 776 C CA . GLY A 1 97 ? 33.521 1.992 -37.873 1.00 90.88 97 GLY A CA 1
ATOM 777 C C . GLY A 1 97 ? 33.670 1.346 -39.253 1.00 90.88 97 GLY A C 1
ATOM 778 O O . GLY A 1 97 ? 32.682 1.166 -39.959 1.00 90.88 97 GLY A O 1
ATOM 779 N N . THR A 1 98 ? 34.891 0.925 -39.599 1.00 92.50 98 THR A N 1
ATOM 780 C CA . THR A 1 98 ? 35.181 0.229 -40.865 1.00 92.50 98 THR A CA 1
ATOM 781 C C . THR A 1 98 ? 34.491 -1.135 -40.932 1.00 92.50 98 THR A C 1
ATOM 783 O O . THR A 1 98 ? 33.972 -1.511 -41.980 1.00 92.50 98 THR A O 1
ATOM 786 N N . PHE A 1 99 ? 34.444 -1.853 -39.806 1.00 91.94 99 PHE A N 1
ATOM 787 C CA . PHE A 1 99 ? 33.741 -3.130 -39.696 1.00 91.94 99 PHE A CA 1
ATOM 788 C C . PHE A 1 99 ? 32.231 -2.979 -39.924 1.00 91.94 99 PHE A C 1
ATOM 790 O O . PHE A 1 99 ? 31.655 -3.676 -40.758 1.00 91.94 99 PHE A O 1
ATOM 797 N N . VAL A 1 100 ? 31.594 -2.031 -39.226 1.00 90.88 100 VAL A N 1
ATOM 798 C CA . VAL A 1 100 ? 30.153 -1.768 -39.360 1.00 90.88 100 VAL A CA 1
ATOM 799 C C . VAL A 1 100 ? 29.809 -1.301 -40.775 1.00 90.88 100 VAL A C 1
ATOM 801 O O . VAL A 1 100 ? 28.798 -1.736 -41.321 1.00 90.88 100 VAL A O 1
ATOM 804 N N . GLU A 1 101 ? 30.644 -0.471 -41.406 1.00 90.50 101 GLU A N 1
ATOM 805 C CA . GLU A 1 101 ? 30.432 -0.045 -42.793 1.00 90.50 101 GLU A CA 1
ATOM 806 C C . GLU A 1 101 ? 30.446 -1.232 -43.769 1.00 90.50 101 GLU A C 1
ATOM 808 O O . GLU A 1 101 ? 29.548 -1.344 -44.606 1.00 90.50 101 GLU A O 1
ATOM 813 N N . ALA A 1 102 ? 31.420 -2.139 -43.648 1.00 89.50 102 ALA A N 1
ATOM 814 C CA . ALA A 1 102 ? 31.494 -3.338 -44.483 1.00 89.50 102 ALA A CA 1
ATOM 815 C C . ALA A 1 102 ? 30.271 -4.247 -44.280 1.00 89.50 102 ALA A C 1
ATOM 817 O O . ALA A 1 102 ? 29.667 -4.696 -45.253 1.00 89.50 102 ALA A O 1
ATOM 818 N N . LEU A 1 103 ? 29.863 -4.441 -43.023 1.00 89.44 103 LEU A N 1
ATOM 819 C CA . LEU A 1 103 ? 28.717 -5.270 -42.656 1.00 89.44 103 LEU A CA 1
ATOM 820 C C . LEU A 1 103 ? 27.396 -4.706 -43.200 1.00 89.44 103 LEU A C 1
ATOM 822 O O . LEU A 1 103 ? 26.558 -5.453 -43.707 1.00 89.44 103 LEU A O 1
ATOM 826 N N . LEU A 1 104 ? 27.212 -3.383 -43.135 1.00 88.94 104 LEU A N 1
ATOM 827 C CA . LEU A 1 104 ? 26.039 -2.718 -43.702 1.00 88.94 104 LEU A CA 1
ATOM 828 C C . LEU A 1 1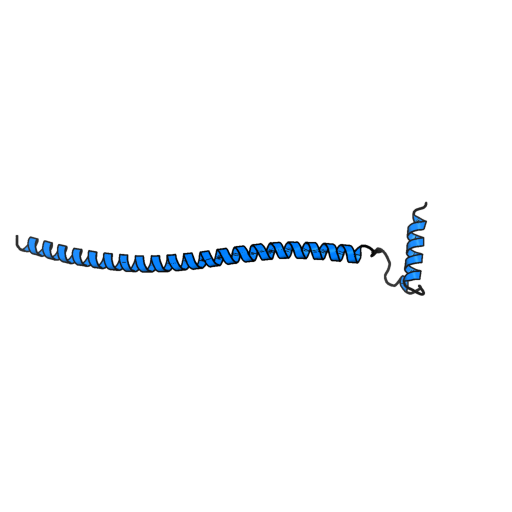04 ? 26.023 -2.795 -45.231 1.00 88.94 104 LEU A C 1
ATOM 830 O O . LEU A 1 104 ? 24.963 -3.046 -45.799 1.00 88.94 104 LEU A O 1
ATOM 834 N N . ARG A 1 105 ? 27.169 -2.613 -45.898 1.00 89.12 105 ARG A N 1
ATOM 835 C CA . ARG A 1 105 ? 27.273 -2.745 -47.361 1.00 89.12 105 ARG A CA 1
ATOM 836 C C . ARG A 1 105 ? 26.905 -4.155 -47.812 1.00 89.12 105 ARG A C 1
ATOM 838 O O . ARG A 1 105 ? 26.003 -4.310 -48.624 1.00 89.12 105 ARG A O 1
ATOM 845 N N . GLU A 1 106 ? 27.512 -5.178 -47.215 1.00 85.88 106 GLU A N 1
ATOM 846 C CA . GLU A 1 106 ? 27.221 -6.577 -47.548 1.00 85.88 106 GLU A CA 1
ATOM 847 C C . GLU A 1 106 ? 25.744 -6.932 -47.308 1.00 85.88 106 GLU A C 1
ATOM 849 O O . GLU A 1 106 ? 25.097 -7.538 -48.164 1.00 85.88 106 GLU A O 1
ATOM 854 N N . GLY A 1 107 ? 25.176 -6.519 -46.171 1.00 82.38 107 GLY A N 1
ATOM 855 C CA . GLY A 1 107 ? 23.790 -6.828 -45.808 1.00 82.38 107 GLY A CA 1
ATOM 856 C C . GLY A 1 107 ? 22.721 -6.067 -46.604 1.00 82.38 107 GLY A C 1
ATOM 857 O O . GLY A 1 107 ? 21.603 -6.565 -46.751 1.00 82.38 107 GLY A O 1
ATOM 858 N N . LE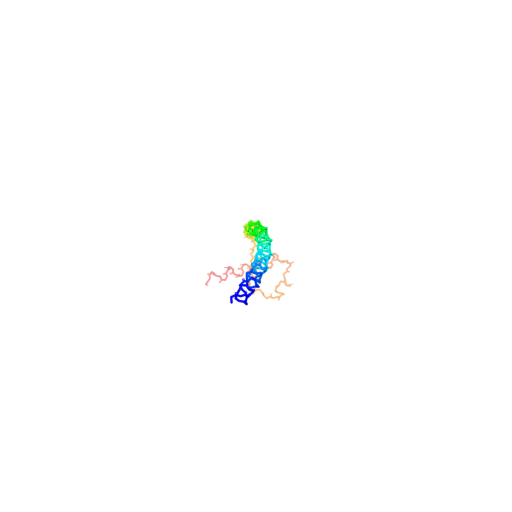U A 1 108 ? 23.028 -4.866 -47.104 1.00 81.50 108 LEU A N 1
ATOM 859 C CA . LEU A 1 108 ? 22.094 -4.054 -47.893 1.00 81.50 108 LEU A CA 1
ATOM 860 C C . LEU A 1 108 ? 22.206 -4.339 -49.396 1.00 81.50 108 LEU A C 1
ATOM 862 O O . LEU A 1 108 ? 21.175 -4.404 -50.066 1.00 81.50 108 LEU A O 1
ATOM 866 N N . ASP A 1 109 ? 23.414 -4.583 -49.913 1.00 77.12 109 ASP A N 1
ATOM 867 C CA . ASP A 1 109 ? 23.633 -4.906 -51.330 1.00 77.12 109 ASP A CA 1
ATOM 868 C C . ASP A 1 109 ? 23.130 -6.318 -51.680 1.00 77.12 109 ASP A C 1
ATOM 870 O O . ASP A 1 109 ? 22.616 -6.549 -52.774 1.00 77.12 109 ASP A O 1
ATOM 874 N N . SER A 1 110 ? 23.171 -7.261 -50.731 1.00 60.72 110 SER A N 1
ATOM 875 C CA . SER A 1 110 ? 22.663 -8.633 -50.914 1.00 60.72 110 SER A CA 1
ATOM 876 C C . SER A 1 110 ? 21.134 -8.748 -51.041 1.00 60.72 110 SER A C 1
ATOM 878 O O . SER A 1 110 ? 20.634 -9.827 -51.350 1.00 60.72 110 SER A O 1
ATOM 880 N N . ARG A 1 111 ? 20.376 -7.657 -50.846 1.00 56.16 111 ARG A N 1
ATOM 881 C CA . ARG A 1 111 ? 18.909 -7.603 -51.029 1.00 56.16 111 ARG A CA 1
ATOM 882 C C . ARG A 1 111 ? 18.452 -7.064 -52.392 1.00 56.16 111 ARG A C 1
ATOM 884 O O . ARG A 1 111 ? 17.247 -6.941 -52.604 1.00 56.16 111 ARG A O 1
ATOM 891 N N . LEU A 1 112 ? 19.373 -6.736 -53.302 1.00 50.31 112 LEU A N 1
ATOM 892 C CA . LEU A 1 112 ? 19.061 -6.220 -54.647 1.00 50.31 112 LEU A CA 1
ATOM 893 C C . LEU A 1 112 ? 18.983 -7.298 -55.751 1.00 50.31 112 LEU A C 1
ATOM 895 O O . LEU A 1 112 ? 18.831 -6.949 -56.925 1.00 50.31 112 LEU A O 1
ATOM 899 N N . HIS A 1 113 ? 19.021 -8.588 -55.400 1.00 42.84 113 HIS A N 1
ATOM 900 C CA . HIS A 1 113 ? 18.837 -9.715 -56.324 1.00 42.84 113 HIS A CA 1
ATOM 901 C C . HIS A 1 113 ? 17.826 -10.734 -55.800 1.00 42.84 113 HIS A C 1
ATOM 903 O O . HIS A 1 113 ? 17.893 -11.069 -54.597 1.00 42.84 113 HIS A O 1
#

Foldseek 3Di:
DVVVVVVVVVVVVVVVVVVVVVVVVVVVVVVVVVVVVVVVVVVVVVVVVVVVVVVVVVVVVVVVVVVVVVVVCVVCVPPDDDPDDDPCPCVPPPDPVRVVVVVCCVVVVVPPD

Organism: Dissostichus eleginoides (NCBI:txid100907)

Secondary structure (DSSP, 8-state):
-HHHHHHHHHHHHHHHHHHHHHHHHHHHHHHHHHHHHHHHHHHHHHHHHHHHHHHHHHHHHHHHHHHHHHHHHHHTTT-----SPPTTTTTTSSSHHHHHHHHHHHHHHTT--

pLDDT: mean 91.94, std 9.53, range [42.84, 98.44]

Radius of gyration: 43.18 Å; chains: 1; bounding box: 88×29×116 Å

Sequence (113 aa):
MSLILKELREFRKDNGQQLKEIRKEINKTNTRIAEAEGQIEATETWLQVAEEAVTELLQLQVHLDAKLMDLEGRSRRENIRIHGVKEGAEDNSPSMGTFVEALLREGLDSRLH

InterPro domains:
  IPR004244 Transposase, L1 [PTHR11505] (17-106)